Protein AF-A0A4Q5WCZ9-F1 (afdb_monomer_lite)

pLDDT: mean 86.46, std 13.4, range [44.44,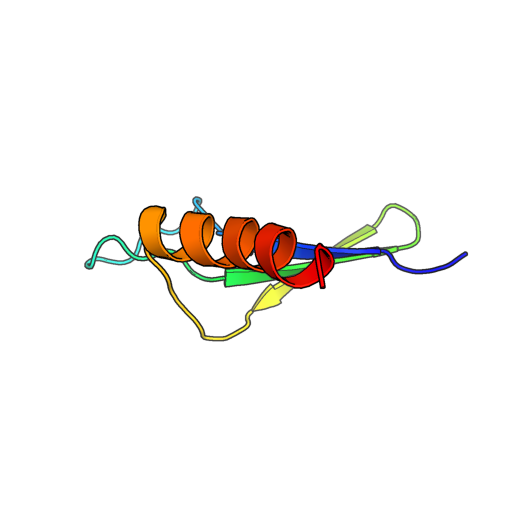 96.19]

Structure (mmCIF, N/CA/C/O backbone):
data_AF-A0A4Q5WCZ9-F1
#
_entry.id   AF-A0A4Q5WCZ9-F1
#
loop_
_atom_site.group_PDB
_atom_site.id
_atom_site.type_symbol
_atom_site.label_atom_id
_atom_site.label_alt_id
_atom_site.label_comp_id
_atom_site.label_asym_id
_atom_site.label_entity_id
_atom_site.label_seq_id
_atom_site.pdbx_PDB_ins_code
_atom_site.Cartn_x
_atom_site.Cartn_y
_atom_site.Cartn_z
_atom_site.occupancy
_atom_site.B_iso_or_equiv
_atom_site.auth_seq_id
_atom_site.auth_comp_id
_atom_site.auth_asym_id
_atom_site.auth_atom_id
_atom_site.pdbx_PDB_model_num
ATOM 1 N N . MET A 1 1 ? 12.825 -3.593 -20.144 1.00 81.81 1 MET A N 1
ATOM 2 C CA . MET A 1 1 ? 12.477 -2.713 -19.002 1.00 81.81 1 MET A CA 1
ATOM 3 C C . MET A 1 1 ? 11.691 -3.546 -17.995 1.00 81.81 1 MET A C 1
ATOM 5 O O . MET A 1 1 ? 10.876 -4.339 -18.445 1.00 81.81 1 MET A O 1
ATOM 9 N N . LYS A 1 2 ? 11.954 -3.455 -16.685 1.00 89.25 2 LYS A N 1
ATOM 10 C CA . LYS A 1 2 ? 11.238 -4.250 -15.664 1.00 89.25 2 LYS A CA 1
ATOM 11 C C . LYS A 1 2 ? 10.199 -3.368 -14.951 1.00 89.25 2 LYS A C 1
ATOM 13 O O . LYS A 1 2 ? 10.502 -2.194 -14.739 1.00 89.25 2 LYS A O 1
ATOM 18 N N . PRO A 1 3 ? 9.002 -3.881 -14.617 1.00 93.62 3 PRO A N 1
ATOM 19 C CA . PRO A 1 3 ? 8.030 -3.136 -13.823 1.00 93.62 3 PRO A CA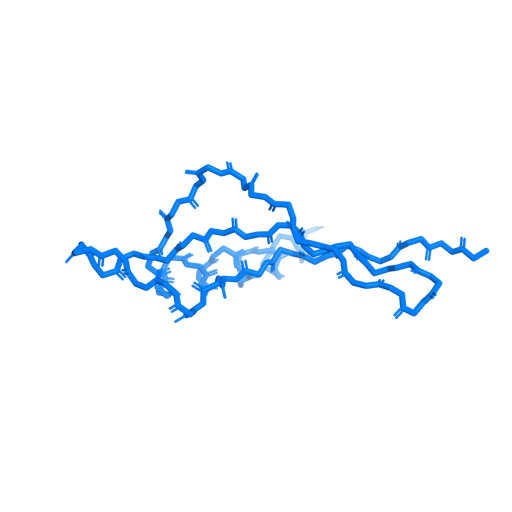 1
ATOM 20 C C . PRO A 1 3 ? 8.531 -2.962 -12.386 1.00 93.62 3 PRO A C 1
ATOM 22 O O . PRO A 1 3 ? 9.178 -3.855 -11.836 1.00 93.62 3 PRO A O 1
ATOM 25 N N . THR A 1 4 ? 8.202 -1.826 -11.774 1.00 95.75 4 THR A N 1
ATOM 26 C CA . THR A 1 4 ? 8.468 -1.575 -10.352 1.00 95.75 4 THR A CA 1
ATOM 27 C C . THR A 1 4 ? 7.164 -1.668 -9.581 1.00 95.75 4 THR A C 1
ATOM 29 O O . THR A 1 4 ? 6.172 -1.041 -9.952 1.00 95.75 4 THR A O 1
ATOM 32 N N . THR A 1 5 ? 7.169 -2.425 -8.488 1.00 94.88 5 THR A N 1
ATOM 33 C CA . THR A 1 5 ? 6.007 -2.596 -7.614 1.00 94.88 5 THR A CA 1
ATOM 34 C C . THR A 1 5 ? 6.253 -1.952 -6.258 1.00 94.88 5 THR A C 1
ATOM 36 O O . THR A 1 5 ? 7.336 -2.099 -5.695 1.00 94.88 5 THR A O 1
ATOM 39 N N . ALA A 1 6 ? 5.244 -1.284 -5.709 1.00 93.44 6 ALA A N 1
ATOM 40 C CA . ALA A 1 6 ? 5.263 -0.769 -4.343 1.00 93.44 6 ALA A CA 1
ATOM 41 C C . ALA A 1 6 ? 3.905 -0.993 -3.676 1.00 93.44 6 ALA A C 1
ATOM 43 O O . ALA A 1 6 ? 2.864 -0.825 -4.310 1.00 93.44 6 ALA A O 1
ATOM 44 N N . ILE A 1 7 ? 3.913 -1.341 -2.393 1.00 93.69 7 ILE A N 1
ATOM 45 C CA . ILE A 1 7 ? 2.702 -1.375 -1.572 1.00 93.69 7 ILE A CA 1
ATOM 46 C C . ILE A 1 7 ? 2.531 0.024 -0.983 1.00 93.69 7 ILE A C 1
ATOM 48 O O . ILE A 1 7 ? 3.474 0.566 -0.416 1.00 93.69 7 ILE A O 1
ATOM 52 N N . VAL A 1 8 ? 1.358 0.630 -1.150 1.00 93.62 8 VAL A N 1
ATOM 53 C CA . VAL A 1 8 ? 1.094 2.000 -0.694 1.00 93.62 8 VAL A CA 1
ATOM 54 C C . VAL A 1 8 ? -0.214 2.082 0.082 1.00 93.62 8 VAL A C 1
ATOM 56 O O . VAL A 1 8 ? -1.203 1.433 -0.267 1.00 93.62 8 VAL A O 1
ATOM 59 N N . LEU A 1 9 ? -0.223 2.915 1.119 1.00 94.50 9 LEU A N 1
ATOM 60 C CA . LEU A 1 9 ? -1.428 3.271 1.859 1.00 94.50 9 LEU A CA 1
ATOM 61 C C . LEU A 1 9 ? -2.172 4.397 1.125 1.00 94.50 9 LEU A C 1
ATOM 63 O O . LEU A 1 9 ? -1.637 5.496 0.953 1.00 94.50 9 LEU A O 1
ATOM 67 N N . ASP A 1 10 ? -3.407 4.144 0.694 1.00 92.69 10 ASP A N 1
ATOM 68 C CA . ASP A 1 10 ? -4.224 5.139 -0.004 1.00 92.69 10 ASP A CA 1
ATOM 69 C C . ASP A 1 10 ? -4.942 6.057 0.993 1.00 92.69 10 ASP A C 1
ATOM 71 O O . ASP A 1 10 ? -6.057 5.801 1.451 1.00 92.69 10 ASP A O 1
ATOM 75 N N . LYS A 1 11 ? -4.278 7.172 1.313 1.00 89.88 11 LYS A N 1
ATOM 76 C CA . LYS A 1 11 ? -4.759 8.190 2.259 1.00 89.88 11 LYS A CA 1
ATOM 77 C C . LYS A 1 11 ? -5.929 9.030 1.735 1.00 89.88 11 LYS A C 1
ATOM 79 O O . LYS A 1 11 ? -6.458 9.850 2.477 1.00 89.88 11 LYS A O 1
ATOM 84 N N . ARG A 1 12 ? -6.348 8.851 0.474 1.00 88.69 12 ARG A N 1
ATOM 85 C CA . ARG A 1 12 ? -7.420 9.659 -0.140 1.00 88.69 12 ARG A CA 1
ATOM 86 C C . ARG A 1 12 ? -8.806 9.256 0.354 1.00 88.69 12 ARG A C 1
ATOM 88 O O . ARG A 1 12 ? -9.727 10.064 0.313 1.00 88.69 12 ARG A O 1
ATOM 95 N N . ARG A 1 13 ? -8.969 8.004 0.792 1.00 82.00 13 ARG A N 1
ATOM 96 C CA . ARG A 1 13 ? -10.247 7.465 1.268 1.00 82.00 13 ARG A CA 1
ATOM 97 C C . ARG A 1 13 ? -10.072 6.848 2.651 1.00 82.00 13 ARG A C 1
ATOM 99 O O . ARG A 1 13 ? -9.809 5.654 2.774 1.00 82.00 13 ARG A O 1
ATOM 106 N N . ALA A 1 14 ? -10.259 7.664 3.682 1.00 87.50 14 ALA A N 1
ATOM 107 C CA . ALA A 1 14 ? -10.415 7.162 5.040 1.00 87.50 14 ALA A CA 1
ATOM 108 C C . ALA A 1 14 ? -11.755 6.419 5.167 1.00 87.50 14 ALA A C 1
ATOM 110 O O . ALA A 1 14 ? -12.796 6.908 4.718 1.00 87.50 14 ALA A O 1
ATOM 111 N N . LYS A 1 15 ? -11.740 5.229 5.770 1.00 86.19 15 LYS A N 1
ATOM 112 C CA . LYS A 1 15 ? -12.961 4.567 6.246 1.00 86.19 15 LYS A CA 1
ATOM 113 C C . LYS A 1 15 ? -13.388 5.168 7.587 1.00 86.19 15 LYS A C 1
ATOM 115 O O . LYS A 1 15 ? -12.581 5.793 8.270 1.00 86.19 15 LYS A O 1
ATOM 120 N N . LYS A 1 16 ? -14.646 4.930 7.980 1.00 85.06 16 LYS A N 1
ATOM 121 C CA . LYS A 1 16 ? -15.207 5.401 9.262 1.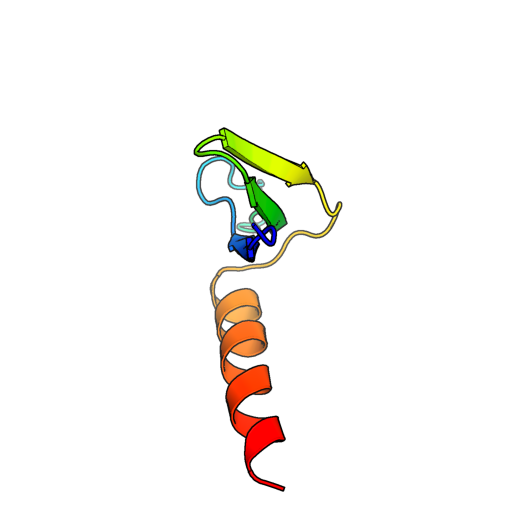00 85.06 16 LYS A CA 1
ATOM 122 C C . LYS A 1 16 ? -14.364 4.980 10.473 1.00 85.06 16 LYS A C 1
ATOM 124 O O . LYS A 1 16 ? -14.267 5.735 11.427 1.00 85.06 16 LYS A O 1
ATOM 129 N N . ASP A 1 17 ? -13.684 3.840 10.376 1.00 85.88 17 ASP A N 1
ATOM 130 C CA . ASP A 1 17 ? -12.857 3.275 11.450 1.00 85.88 17 ASP A CA 1
ATOM 131 C C . ASP A 1 17 ? -11.411 3.815 11.467 1.00 85.88 17 ASP A C 1
ATOM 133 O O . ASP A 1 17 ? -10.527 3.197 12.055 1.00 85.88 17 ASP A O 1
ATOM 137 N N . GLY A 1 18 ? -11.114 4.901 10.740 1.00 87.31 18 GLY A N 1
ATOM 138 C CA . GLY A 1 18 ? -9.763 5.482 10.659 1.00 87.31 18 GLY A CA 1
ATOM 139 C C . GLY A 1 18 ? -8.752 4.652 9.854 1.00 87.31 18 GLY A C 1
ATOM 140 O O . GLY A 1 18 ? -7.567 4.980 9.811 1.00 87.31 18 GLY A O 1
ATOM 141 N N . ARG A 1 19 ? -9.208 3.581 9.193 1.00 91.88 19 ARG A N 1
ATOM 142 C CA . ARG A 1 19 ? -8.388 2.717 8.333 1.00 91.88 19 ARG A CA 1
ATOM 143 C C . ARG A 1 19 ? -8.385 3.200 6.888 1.00 91.88 19 ARG A C 1
ATOM 145 O O . ARG A 1 19 ? -9.391 3.697 6.379 1.00 91.88 19 ARG A O 1
ATOM 152 N N . TYR A 1 20 ? -7.281 2.947 6.202 1.00 94.31 20 TYR A N 1
ATOM 153 C CA . TYR A 1 20 ? -7.057 3.306 4.809 1.00 94.31 20 TYR A CA 1
ATOM 154 C C . TYR A 1 20 ? -6.838 2.047 3.964 1.00 94.31 20 TYR A C 1
ATOM 156 O O . TYR A 1 20 ? -6.188 1.105 4.428 1.00 94.31 20 TYR A O 1
ATOM 164 N N . PRO A 1 21 ? -7.371 1.992 2.733 1.00 94.62 21 PRO A N 1
ATOM 165 C CA . PRO A 1 21 ? -7.149 0.863 1.848 1.00 94.62 21 PRO A CA 1
ATOM 166 C C . PRO A 1 21 ? -5.689 0.791 1.403 1.00 94.62 21 PRO A C 1
ATOM 168 O O . PRO A 1 21 ? -5.063 1.799 1.076 1.00 94.62 21 PRO A O 1
ATOM 171 N N . ILE A 1 22 ? -5.161 -0.425 1.329 1.00 94.38 22 ILE A N 1
ATOM 172 C CA . ILE A 1 22 ? -3.847 -0.684 0.746 1.00 94.38 22 ILE A CA 1
ATOM 173 C C . ILE A 1 22 ? -3.993 -0.904 -0.758 1.00 94.38 22 ILE A C 1
ATOM 175 O O . ILE A 1 22 ? -4.927 -1.560 -1.236 1.00 94.38 22 ILE A O 1
ATOM 179 N N . LYS A 1 23 ? -3.051 -0.344 -1.517 1.00 95.25 23 LYS A N 1
ATOM 180 C CA . LYS A 1 23 ? -2.958 -0.503 -2.966 1.00 95.25 23 LYS A CA 1
ATOM 181 C C . LYS A 1 23 ? -1.606 -1.081 -3.351 1.00 95.25 23 LYS A C 1
ATOM 183 O O . LYS A 1 23 ? -0.574 -0.681 -2.816 1.00 95.25 23 LYS A O 1
ATOM 188 N N . LEU A 1 24 ? -1.612 -1.979 -4.329 1.00 95.06 24 LEU A N 1
ATOM 189 C CA . LEU A 1 24 ? -0.410 -2.356 -5.059 1.00 95.06 24 LEU A CA 1
ATOM 190 C C . LEU A 1 24 ? -0.241 -1.373 -6.218 1.00 95.06 24 LEU A C 1
ATOM 192 O O . LEU A 1 24 ? -1.040 -1.371 -7.156 1.00 95.06 24 LEU A O 1
ATOM 196 N N . ARG A 1 25 ? 0.784 -0.526 -6.141 1.00 95.56 25 ARG A N 1
ATOM 197 C CA . ARG A 1 25 ? 1.183 0.356 -7.235 1.00 95.56 25 ARG A CA 1
ATOM 198 C C . ARG A 1 25 ? 2.134 -0.396 -8.153 1.00 95.56 25 ARG A C 1
ATOM 200 O O . ARG A 1 25 ? 3.201 -0.820 -7.709 1.00 95.56 25 ARG A O 1
ATOM 207 N N . ILE A 1 26 ? 1.769 -0.501 -9.422 1.00 96.12 26 ILE A N 1
ATOM 208 C CA . ILE A 1 26 ? 2.629 -1.008 -10.489 1.00 96.12 26 ILE A CA 1
ATOM 209 C C . ILE A 1 26 ? 2.991 0.172 -11.386 1.00 96.12 26 ILE A C 1
ATOM 211 O O . ILE A 1 26 ? 2.106 0.840 -11.916 1.00 96.12 26 ILE A O 1
ATOM 215 N N . THR A 1 27 ? 4.289 0.423 -11.542 1.00 96.06 27 THR A N 1
ATOM 216 C CA . THR A 1 27 ? 4.815 1.448 -12.446 1.00 96.06 27 THR A CA 1
ATOM 217 C C . THR A 1 27 ? 5.541 0.773 -13.602 1.00 96.06 27 THR A C 1
ATOM 219 O O . THR A 1 27 ? 6.548 0.087 -13.393 1.00 96.06 27 THR A O 1
ATOM 222 N N . PHE A 1 28 ? 5.055 0.981 -14.825 1.00 96.19 28 PHE A N 1
ATOM 223 C CA . PHE A 1 28 ? 5.658 0.444 -16.043 1.00 96.19 28 PHE A CA 1
ATOM 224 C C . PHE A 1 28 ? 5.414 1.394 -17.217 1.00 96.19 28 PHE A C 1
ATOM 226 O O . PHE A 1 28 ? 4.330 1.937 -17.352 1.00 96.19 28 PHE A O 1
ATOM 233 N N . LEU A 1 29 ? 6.431 1.630 -18.051 1.00 94.56 29 LEU A N 1
ATOM 234 C CA . LEU A 1 29 ? 6.338 2.521 -19.223 1.00 94.56 29 LEU A CA 1
ATOM 235 C C . LEU A 1 29 ? 5.765 3.924 -18.920 1.00 94.56 29 LEU A C 1
ATOM 237 O O . LEU A 1 29 ? 5.007 4.471 -19.708 1.00 94.56 29 LEU A O 1
ATOM 241 N N . ARG A 1 30 ? 6.152 4.519 -17.779 1.00 91.75 30 ARG A N 1
ATOM 242 C CA . ARG A 1 30 ? 5.631 5.809 -17.264 1.00 91.75 30 ARG A CA 1
ATOM 243 C C . ARG A 1 30 ? 4.129 5.815 -16.939 1.00 91.75 30 ARG A C 1
ATOM 245 O O . ARG A 1 30 ? 3.626 6.855 -16.529 1.00 91.75 30 ARG A O 1
ATOM 252 N N . ASP A 1 31 ? 3.459 4.672 -17.027 1.00 95.19 31 ASP A N 1
ATOM 253 C CA . ASP A 1 31 ? 2.105 4.471 -16.530 1.00 95.19 31 ASP A CA 1
ATOM 254 C C . ASP A 1 31 ? 2.137 3.948 -15.084 1.00 95.19 31 ASP A C 1
ATOM 256 O O . ASP A 1 31 ? 3.015 3.162 -14.700 1.00 95.19 31 ASP A O 1
ATOM 260 N N . GLN A 1 32 ? 1.199 4.427 -14.267 1.00 95.25 32 GLN A N 1
ATOM 261 C CA . GLN A 1 32 ? 1.038 4.043 -12.867 1.00 95.25 32 GLN A CA 1
ATOM 262 C C . GLN A 1 32 ? -0.371 3.516 -12.639 1.00 95.25 32 GLN A C 1
ATOM 264 O O . GLN A 1 32 ? -1.346 4.264 -12.675 1.00 95.25 32 GLN A O 1
ATOM 269 N N . GLN A 1 33 ? -0.461 2.234 -12.306 1.00 95.69 33 GLN A N 1
ATOM 270 C CA . GLN A 1 33 ? -1.728 1.577 -12.015 1.00 95.69 33 GLN A CA 1
ATOM 271 C C . GLN A 1 33 ? -1.786 1.130 -10.557 1.00 95.69 33 GLN A C 1
ATOM 273 O O . GLN A 1 33 ? -0.786 0.699 -9.976 1.00 95.69 33 GLN A O 1
ATOM 278 N N . TYR A 1 34 ? -2.973 1.246 -9.962 1.00 95.75 34 TYR A N 1
ATOM 279 C CA . TYR A 1 34 ? -3.218 0.965 -8.551 1.00 95.75 34 TYR A CA 1
ATOM 280 C C . TYR A 1 34 ? -4.258 -0.136 -8.407 1.00 95.75 34 TYR A C 1
ATOM 282 O O . TYR A 1 34 ? -5.446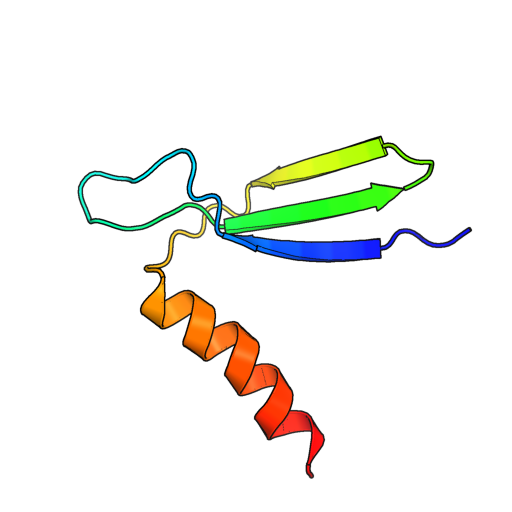 0.072 -8.654 1.00 95.75 34 TYR A O 1
ATOM 290 N N . TYR A 1 35 ? -3.820 -1.290 -7.928 1.00 94.69 35 TYR A N 1
ATOM 291 C CA . TYR A 1 35 ? -4.678 -2.446 -7.717 1.00 94.69 35 TYR A CA 1
ATOM 292 C C . TYR A 1 35 ? -5.111 -2.511 -6.253 1.00 94.69 35 TYR A C 1
ATOM 294 O O . TYR A 1 35 ? -4.302 -2.333 -5.340 1.00 94.69 35 TYR A O 1
ATOM 302 N N . GLY A 1 36 ? -6.407 -2.717 -6.015 1.00 92.75 36 GLY A N 1
ATOM 303 C CA . GLY A 1 36 ? -6.940 -2.886 -4.665 1.00 92.75 36 GLY A CA 1
ATOM 304 C C . GLY A 1 36 ? -6.567 -4.245 -4.087 1.00 92.75 36 GLY A C 1
ATOM 305 O O . GLY A 1 36 ? -6.755 -5.254 -4.754 1.00 92.75 36 GLY A O 1
ATOM 306 N N . THR A 1 37 ? -6.085 -4.277 -2.845 1.00 91.81 37 THR A N 1
ATOM 307 C CA . THR A 1 37 ? -5.738 -5.536 -2.161 1.00 91.81 37 THR A CA 1
ATOM 308 C C . THR A 1 37 ? -6.847 -6.054 -1.238 1.00 91.81 37 THR A C 1
ATOM 310 O O . THR A 1 37 ? -6.712 -7.122 -0.658 1.00 91.81 37 THR A O 1
ATOM 313 N N . GLY A 1 38 ? -7.930 -5.290 -1.044 1.00 91.88 38 GLY A N 1
ATOM 314 C CA . GLY A 1 38 ? -9.015 -5.600 -0.096 1.00 91.88 38 GLY A CA 1
ATOM 315 C C . GLY A 1 38 ? -8.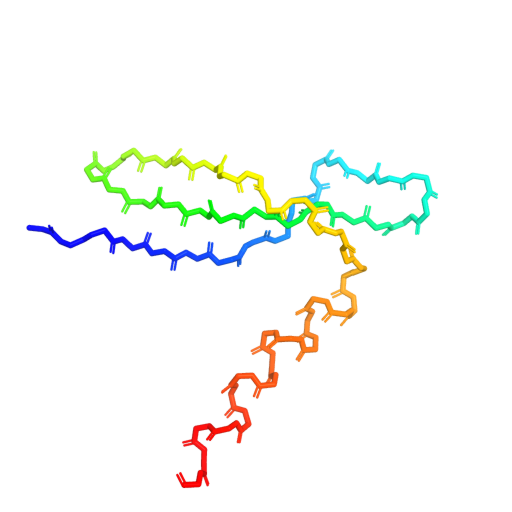673 -5.324 1.377 1.00 91.88 38 GLY A C 1
ATOM 316 O O . GLY A 1 38 ? -9.570 -5.171 2.207 1.00 91.88 38 GLY A O 1
ATOM 317 N N . ILE A 1 39 ? -7.388 -5.172 1.697 1.00 91.38 39 ILE A N 1
ATOM 318 C CA . ILE A 1 39 ? -6.882 -4.935 3.050 1.00 91.38 39 ILE A CA 1
ATOM 319 C C . ILE A 1 39 ? -6.981 -3.447 3.390 1.00 91.38 39 ILE A C 1
ATOM 321 O O . ILE A 1 39 ? -6.733 -2.582 2.547 1.00 91.38 39 ILE A O 1
ATOM 325 N N . ASN A 1 40 ? -7.329 -3.148 4.642 1.00 93.19 40 ASN A N 1
ATOM 326 C CA . ASN A 1 40 ? -7.334 -1.787 5.170 1.00 93.19 40 ASN A CA 1
ATOM 327 C C . ASN A 1 40 ? -6.556 -1.761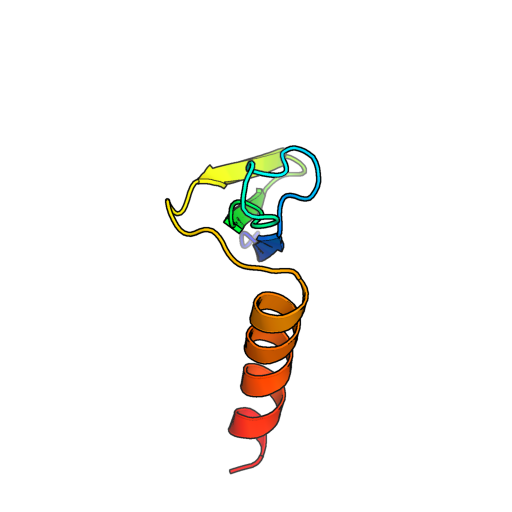 6.482 1.00 93.19 40 ASN A C 1
ATOM 329 O O . ASN A 1 40 ? -6.877 -2.546 7.374 1.00 93.19 40 ASN A O 1
ATOM 333 N N . LEU A 1 41 ? -5.585 -0.858 6.593 1.00 92.25 41 LEU A N 1
ATOM 334 C CA . LEU A 1 41 ? -4.748 -0.690 7.781 1.00 92.25 41 LEU A CA 1
ATOM 335 C C . LEU A 1 41 ? -4.842 0.738 8.311 1.00 92.25 41 LEU A C 1
ATOM 337 O O . LEU A 1 41 ? -5.198 1.666 7.579 1.00 92.25 41 LEU A O 1
ATOM 341 N N . THR A 1 42 ? -4.527 0.908 9.590 1.00 93.62 42 THR A N 1
ATOM 342 C CA . THR A 1 42 ? -4.207 2.228 10.136 1.00 93.62 42 THR A CA 1
ATOM 343 C C . THR A 1 42 ? -2.852 2.688 9.593 1.00 93.62 42 THR A C 1
ATOM 345 O O . THR A 1 42 ? -2.120 1.926 8.949 1.00 93.62 42 THR A O 1
ATOM 348 N N . LYS A 1 43 ? -2.517 3.957 9.816 1.00 90.62 43 LYS A N 1
ATOM 349 C CA . LYS A 1 43 ? -1.203 4.474 9.431 1.00 90.62 43 LYS A CA 1
ATOM 350 C C . LYS A 1 43 ? -0.105 3.787 10.251 1.00 90.62 43 LYS A C 1
ATOM 352 O O . LYS A 1 43 ? 0.912 3.398 9.695 1.00 90.62 43 LYS A O 1
ATOM 357 N N . GLU A 1 44 ? -0.364 3.581 11.536 1.00 91.00 44 GLU A N 1
ATOM 358 C CA . GLU A 1 44 ? 0.552 2.984 12.505 1.00 91.00 44 GLU A CA 1
ATOM 359 C C . GLU A 1 44 ? 0.867 1.524 12.151 1.00 91.00 44 GLU A C 1
ATOM 361 O O . GLU A 1 44 ? 2.036 1.136 12.106 1.00 91.00 44 GLU A O 1
ATOM 366 N N . ASP A 1 45 ? -0.161 0.735 11.818 1.00 90.50 45 ASP A N 1
ATOM 367 C CA . ASP A 1 45 ? 0.011 -0.660 11.396 1.00 90.50 45 ASP A CA 1
ATOM 368 C C . ASP A 1 45 ? 0.804 -0.740 10.083 1.00 90.50 45 ASP A C 1
ATOM 370 O O . ASP A 1 45 ? 1.668 -1.601 9.914 1.00 90.50 45 ASP A O 1
ATOM 374 N N . PHE A 1 46 ? 0.528 0.169 9.140 1.00 91.38 46 PHE A N 1
ATOM 375 C CA . PHE A 1 46 ? 1.241 0.222 7.866 1.00 91.38 46 PHE A CA 1
ATOM 376 C C . PHE A 1 46 ? 2.725 0.568 8.051 1.00 91.38 46 PHE A C 1
ATOM 378 O O . PHE A 1 46 ? 3.584 -0.117 7.488 1.00 91.38 46 PHE A O 1
ATOM 385 N N . ASP A 1 47 ? 3.027 1.568 8.882 1.00 90.50 47 ASP A N 1
ATOM 386 C CA . ASP A 1 47 ? 4.398 1.965 9.214 1.00 90.50 47 ASP A CA 1
ATOM 387 C C . ASP A 1 47 ? 5.149 0.783 9.869 1.00 90.50 47 ASP A C 1
ATOM 389 O O . ASP A 1 47 ? 6.301 0.494 9.529 1.00 90.50 47 ASP A O 1
ATOM 393 N N . GLN A 1 48 ? 4.489 0.007 10.740 1.00 88.88 48 GLN A N 1
ATOM 394 C CA . GLN A 1 48 ? 5.085 -1.193 11.337 1.00 88.88 48 GLN A CA 1
ATOM 395 C C . GLN A 1 48 ? 5.434 -2.266 10.291 1.00 88.88 48 GLN A C 1
ATOM 397 O O . GLN A 1 48 ? 6.499 -2.884 10.389 1.00 88.88 48 GLN A O 1
ATOM 402 N N . VAL A 1 49 ? 4.571 -2.492 9.296 1.00 86.56 49 VAL A N 1
ATOM 403 C CA . VAL A 1 49 ? 4.801 -3.471 8.219 1.00 86.56 49 VAL A CA 1
ATOM 404 C C . VAL A 1 49 ? 5.962 -3.042 7.317 1.00 86.56 49 VAL A C 1
ATOM 406 O O . VAL A 1 49 ? 6.836 -3.865 7.024 1.00 86.56 49 VAL A O 1
ATOM 409 N N . GLU A 1 50 ? 6.029 -1.765 6.924 1.00 83.31 50 GLU A N 1
ATOM 410 C CA . GLU A 1 50 ? 7.164 -1.242 6.148 1.00 83.31 50 GLU A CA 1
ATOM 411 C C . GLU A 1 50 ? 8.488 -1.389 6.913 1.00 83.31 50 GLU A C 1
ATOM 413 O O . GLU A 1 50 ? 9.489 -1.870 6.368 1.00 83.31 50 GLU A O 1
ATOM 418 N N . HIS A 1 51 ? 8.498 -1.047 8.202 1.00 76.75 51 HIS A N 1
ATOM 419 C CA . HIS A 1 51 ? 9.709 -1.105 9.019 1.00 76.75 51 HIS A CA 1
ATOM 420 C C . HIS A 1 51 ? 10.087 -2.528 9.472 1.00 76.75 51 HIS A C 1
ATOM 422 O O . HIS A 1 51 ? 11.272 -2.808 9.694 1.00 76.75 51 HIS A O 1
ATOM 428 N N . GLN A 1 52 ? 9.144 -3.473 9.564 1.00 65.88 52 GLN A N 1
ATOM 429 C CA . GLN A 1 52 ? 9.458 -4.882 9.849 1.00 65.88 52 GLN A CA 1
ATOM 430 C C . GLN A 1 52 ? 10.267 -5.541 8.724 1.00 65.88 52 GLN A C 1
ATOM 432 O O . GLN A 1 52 ? 11.144 -6.364 9.009 1.00 65.88 52 GLN A O 1
ATOM 437 N N . GLY A 1 53 ? 10.041 -5.153 7.464 1.00 57.44 53 GLY A N 1
ATOM 438 C CA . GLY A 1 53 ? 10.830 -5.638 6.326 1.00 57.44 53 GLY A CA 1
ATOM 439 C C . GLY A 1 53 ? 12.321 -5.286 6.433 1.00 57.44 53 GLY A C 1
ATOM 440 O O . GLY A 1 53 ? 13.182 -6.099 6.088 1.00 57.44 53 GLY A O 1
ATOM 441 N N . LEU A 1 54 ? 12.641 -4.118 7.002 1.00 54.31 54 LEU A N 1
ATOM 442 C CA . LEU A 1 54 ? 14.017 -3.678 7.270 1.00 54.31 54 LEU A CA 1
ATOM 443 C C . LEU A 1 54 ? 14.702 -4.492 8.378 1.00 54.31 54 LEU A C 1
ATOM 445 O O . LEU A 1 54 ? 15.913 -4.705 8.321 1.00 54.31 54 LEU A O 1
ATOM 449 N N . ARG A 1 55 ? 13.945 -4.994 9.362 1.00 54.69 55 ARG A N 1
ATOM 450 C CA . ARG A 1 55 ? 14.494 -5.797 10.469 1.00 54.69 55 ARG A CA 1
ATOM 451 C C . ARG A 1 55 ? 14.875 -7.221 10.053 1.00 54.69 55 ARG A C 1
ATOM 453 O O . ARG A 1 55 ? 15.830 -7.764 10.598 1.00 54.69 55 ARG A O 1
ATOM 460 N N . ARG A 1 56 ? 14.180 -7.821 9.077 1.00 53.78 56 ARG A N 1
ATOM 461 C CA . ARG A 1 56 ? 14.467 -9.195 8.611 1.00 53.78 56 ARG A CA 1
ATOM 462 C C . ARG A 1 56 ? 15.695 -9.309 7.700 1.00 53.78 56 ARG A C 1
ATOM 464 O O . ARG A 1 56 ? 16.250 -10.391 7.597 1.00 53.78 56 ARG A O 1
ATOM 471 N N . ARG A 1 57 ? 16.160 -8.211 7.090 1.00 53.41 57 ARG A N 1
ATOM 472 C CA . ARG A 1 57 ? 17.356 -8.183 6.216 1.00 53.41 57 ARG A CA 1
ATOM 473 C C . ARG A 1 57 ? 18.705 -8.214 6.957 1.00 53.41 57 ARG A C 1
ATOM 475 O O . ARG A 1 57 ? 19.738 -8.129 6.306 1.00 53.41 57 ARG A O 1
ATOM 482 N N . ARG A 1 58 ? 18.709 -8.299 8.294 1.00 52.47 58 ARG A N 1
ATOM 483 C CA . ARG A 1 58 ? 19.923 -8.330 9.137 1.00 52.47 58 ARG A CA 1
ATOM 484 C C . ARG A 1 58 ? 20.236 -9.710 9.745 1.00 52.47 58 ARG A C 1
ATOM 486 O O . ARG A 1 58 ? 20.924 -9.763 10.760 1.00 52.47 58 ARG A O 1
ATOM 493 N N . ARG A 1 59 ? 19.723 -10.806 9.182 1.00 44.44 59 ARG A N 1
ATOM 494 C CA . ARG A 1 59 ? 20.127 -12.169 9.560 1.00 44.44 59 ARG A CA 1
ATOM 495 C C . ARG A 1 59 ? 20.763 -12.885 8.388 1.00 44.44 59 ARG A C 1
ATOM 497 O O . ARG A 1 59 ? 20.260 -12.672 7.264 1.00 44.44 59 ARG A O 1
#

Sequence (59 aa):
MKPTTAIVLDKRRAKKDGRYPIKLRITFLRDQQYYGTGINLTKEDFDQVEHQGLRRRRR

Foldseek 3Di:
DDKDWDWDFDPVDQDPVQWTWIWIWIADPNDTDTHTPVDTGHPVVVVCVVVVVVVVVPD

Radius of gyration: 13.35 Å; chains: 1; bounding box: 35×22×32 Å

Secondary structure (DSSP, 8-state):
---EEEEEE-TTS--TTS-EEEEEEEEETTEEEEEEEEEEE-HHHHHHHHHHHHHHTT-